Protein AF-A0A5D2DMB3-F1 (afdb_monomer_lite)

Secondary structure (DSSP, 8-state):
-HHHHHHHHHHHHHHHHHHHHHHHHHHHHHHHHHHHHHHTT------SHHHHHHHHHHHHHHHHHHHHHHTT-HHHHHHHHHHHHHHHHHHHH-GGG--TTSTTHHHHHHHHHHHHHHHHHHHHHTTPPPPS--

pLDDT: mean 71.5, std 18.96, range [32.5, 92.06]

Structure (mmCIF, N/CA/C/O backbone):
data_AF-A0A5D2DMB3-F1
#
_entry.id   AF-A0A5D2DMB3-F1
#
loop_
_atom_site.group_PDB
_atom_site.id
_atom_site.type_symbol
_atom_site.label_atom_id
_atom_site.label_alt_id
_atom_site.label_comp_id
_atom_site.label_asym_id
_atom_site.label_entity_id
_atom_site.label_seq_id
_atom_site.pdbx_PDB_ins_code
_atom_site.Cartn_x
_atom_site.Cartn_y
_atom_site.Cartn_z
_atom_site.occupancy
_atom_site.B_iso_or_equiv
_atom_site.auth_seq_id
_atom_site.auth_comp_id
_atom_site.auth_asym_id
_atom_site.auth_atom_id
_atom_site.pdbx_PDB_model_num
ATOM 1 N N . MET A 1 1 ? 31.700 -3.243 -16.469 1.00 39.78 1 MET A N 1
ATOM 2 C CA . MET A 1 1 ? 30.738 -2.985 -15.371 1.00 39.78 1 MET A CA 1
ATOM 3 C C . MET A 1 1 ? 29.564 -2.075 -15.770 1.00 39.7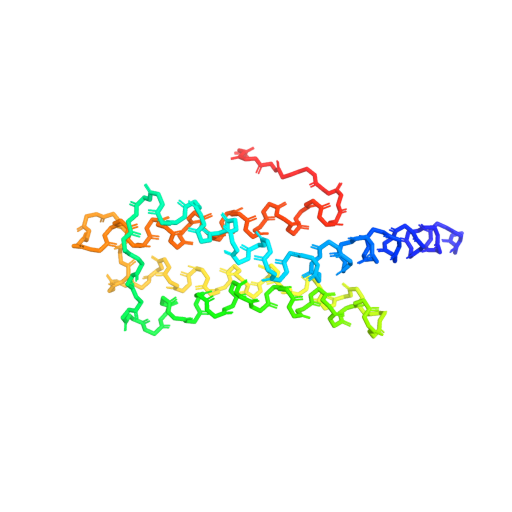8 1 MET A C 1
ATOM 5 O O . MET A 1 1 ? 28.523 -2.185 -15.149 1.00 39.78 1 MET A O 1
ATOM 9 N N . VAL A 1 2 ? 29.664 -1.257 -16.831 1.00 34.91 2 VAL A N 1
ATOM 10 C CA . VAL A 1 2 ? 28.610 -0.295 -17.240 1.00 34.91 2 VAL A CA 1
ATOM 11 C C . VAL A 1 2 ? 27.476 -0.914 -18.092 1.00 34.91 2 VAL A C 1
ATOM 13 O O . VAL A 1 2 ? 26.338 -0.460 -18.028 1.00 34.91 2 VAL A O 1
ATOM 16 N N . MET A 1 3 ? 27.722 -2.011 -18.825 1.00 32.50 3 MET A N 1
ATOM 17 C CA . MET A 1 3 ? 26.690 -2.641 -19.678 1.00 32.50 3 MET A CA 1
ATOM 18 C C . MET A 1 3 ? 25.581 -3.378 -18.902 1.00 32.50 3 MET A C 1
ATOM 20 O O . MET A 1 3 ? 24.443 -3.409 -19.360 1.00 32.50 3 MET A O 1
ATOM 24 N N . ARG A 1 4 ? 25.866 -3.932 -17.709 1.00 38.03 4 ARG A N 1
ATOM 25 C CA . ARG A 1 4 ? 24.830 -4.557 -16.855 1.00 38.03 4 ARG A CA 1
ATOM 26 C C . ARG A 1 4 ? 23.846 -3.523 -16.297 1.00 38.03 4 ARG A C 1
ATOM 28 O O . ARG A 1 4 ? 22.664 -3.829 -16.183 1.00 38.03 4 ARG A O 1
ATOM 35 N N . SER A 1 5 ? 24.309 -2.304 -16.024 1.00 37.56 5 SER A N 1
ATOM 36 C CA . SER A 1 5 ? 23.464 -1.201 -15.559 1.00 37.56 5 SER A CA 1
ATOM 37 C C . SER A 1 5 ? 22.518 -0.703 -16.655 1.00 37.56 5 SER A C 1
ATOM 39 O O . SER A 1 5 ? 21.350 -0.481 -16.367 1.00 37.56 5 SER A O 1
ATOM 41 N N . MET A 1 6 ? 22.966 -0.622 -17.918 1.00 39.41 6 MET A N 1
ATOM 42 C CA . MET A 1 6 ? 22.091 -0.285 -19.057 1.00 39.41 6 MET A CA 1
ATOM 43 C C . MET A 1 6 ? 21.066 -1.381 -19.385 1.00 39.41 6 MET A C 1
ATOM 45 O O . MET A 1 6 ? 19.933 -1.068 -19.737 1.00 39.41 6 MET A O 1
ATOM 49 N N . LEU A 1 7 ? 21.425 -2.663 -19.248 1.00 43.62 7 LEU A N 1
ATOM 50 C CA . LEU A 1 7 ? 20.483 -3.784 -19.393 1.00 43.62 7 LEU A CA 1
ATOM 51 C C . LEU A 1 7 ? 19.442 -3.820 -18.266 1.00 43.62 7 LEU A C 1
ATOM 53 O O . LEU A 1 7 ? 18.290 -4.167 -18.509 1.00 43.62 7 LEU A O 1
ATOM 57 N N . CYS A 1 8 ? 19.831 -3.430 -17.049 1.00 44.75 8 CYS A N 1
ATOM 58 C CA . CYS A 1 8 ? 18.899 -3.245 -15.941 1.00 44.75 8 CYS A CA 1
ATOM 59 C C . CYS A 1 8 ? 17.975 -2.054 -16.213 1.00 44.75 8 CYS A C 1
ATOM 61 O O . CYS A 1 8 ? 16.771 -2.210 -16.121 1.00 44.75 8 CYS A O 1
ATOM 63 N N . PHE A 1 9 ? 18.510 -0.911 -16.654 1.00 48.78 9 PHE A N 1
ATOM 64 C CA . PHE A 1 9 ? 17.715 0.276 -16.986 1.00 48.78 9 PHE A CA 1
ATOM 65 C C . PHE A 1 9 ? 16.740 0.027 -18.140 1.00 48.78 9 PHE A C 1
ATOM 67 O O . PHE A 1 9 ? 15.600 0.446 -18.065 1.00 48.78 9 PHE A O 1
ATOM 74 N N . THR A 1 10 ? 17.141 -0.692 -19.189 1.00 49.78 10 THR A N 1
ATOM 75 C CA . THR A 1 10 ? 16.252 -1.009 -20.324 1.00 49.78 10 THR A CA 1
ATOM 76 C C . THR A 1 10 ? 15.193 -2.054 -19.974 1.00 49.78 10 THR A C 1
ATOM 78 O O . THR A 1 10 ? 14.053 -1.896 -20.397 1.00 49.78 10 THR A O 1
ATOM 81 N N . LYS A 1 11 ? 15.506 -3.072 -19.155 1.00 56.28 11 LYS A N 1
ATOM 82 C CA . LYS A 1 11 ? 14.487 -3.984 -18.596 1.00 56.28 11 LYS A CA 1
ATOM 83 C C . LYS A 1 11 ? 13.558 -3.285 -17.619 1.00 56.28 11 LYS A C 1
ATOM 85 O O . LYS A 1 11 ? 12.363 -3.534 -17.664 1.00 56.28 11 LYS A O 1
ATOM 90 N N . LEU A 1 12 ? 14.101 -2.416 -16.771 1.00 51.56 12 LEU A N 1
ATOM 91 C CA . LEU A 1 12 ? 13.333 -1.645 -15.812 1.00 51.56 12 LEU A CA 1
ATOM 92 C C . LEU A 1 12 ? 12.431 -0.666 -16.548 1.00 51.56 12 LEU A C 1
ATOM 94 O O . LEU A 1 12 ? 11.272 -0.635 -16.213 1.00 51.56 12 LEU A O 1
ATOM 98 N N . VAL A 1 13 ? 12.903 0.036 -17.585 1.00 53.41 13 VAL A N 1
ATOM 99 C CA . VAL A 1 13 ? 12.092 0.928 -18.431 1.00 53.41 13 VAL A CA 1
ATOM 100 C C . VAL A 1 13 ? 11.074 0.144 -19.260 1.00 53.41 13 VAL A C 1
ATOM 102 O O . VAL A 1 13 ? 9.954 0.605 -19.380 1.00 53.41 13 VAL A O 1
ATOM 105 N N . ALA A 1 14 ? 11.388 -1.045 -19.785 1.00 55.69 14 ALA A N 1
ATOM 106 C CA . ALA A 1 14 ? 10.412 -1.878 -20.498 1.00 55.69 14 ALA A CA 1
ATOM 107 C C . ALA A 1 14 ? 9.338 -2.455 -19.557 1.00 55.69 14 ALA A C 1
ATOM 109 O O . ALA A 1 14 ? 8.155 -2.318 -19.842 1.00 55.69 14 ALA A O 1
ATOM 110 N N . GLN A 1 15 ? 9.727 -3.011 -18.400 1.00 55.66 15 GLN A N 1
ATOM 111 C CA . GLN A 1 15 ? 8.793 -3.449 -17.355 1.00 55.66 15 GLN A CA 1
ATOM 112 C C . GLN A 1 15 ? 8.036 -2.276 -16.752 1.00 55.66 15 GLN A C 1
ATOM 114 O O . GLN A 1 15 ? 6.877 -2.434 -16.422 1.00 55.66 15 GLN A O 1
ATOM 119 N N . ALA A 1 16 ? 8.657 -1.111 -16.620 1.00 53.09 16 ALA A N 1
ATOM 120 C CA . ALA A 1 16 ? 8.040 0.118 -16.157 1.00 53.09 16 ALA A CA 1
ATOM 121 C C . ALA A 1 16 ? 7.071 0.676 -17.194 1.00 53.09 16 ALA A C 1
ATOM 123 O O . ALA A 1 16 ? 6.019 1.135 -16.803 1.00 53.09 16 ALA A O 1
ATOM 124 N N . LEU A 1 17 ? 7.359 0.603 -18.496 1.00 47.59 17 LEU A N 1
ATOM 125 C CA . LEU A 1 17 ? 6.446 1.035 -19.557 1.00 47.59 17 LEU A CA 1
ATOM 126 C C . LEU A 1 17 ? 5.278 0.051 -19.704 1.00 47.59 17 LEU A C 1
ATOM 128 O O . LEU A 1 17 ? 4.144 0.491 -19.851 1.00 47.59 17 LEU A O 1
ATOM 132 N N . ASP A 1 18 ? 5.522 -1.258 -19.582 1.00 51.28 18 ASP A N 1
ATOM 133 C CA . ASP A 1 18 ? 4.470 -2.274 -19.452 1.00 51.28 18 ASP A CA 1
ATOM 134 C C . ASP A 1 18 ? 3.681 -2.082 -18.161 1.00 51.28 18 ASP A C 1
ATOM 136 O O . ASP A 1 18 ? 2.464 -2.179 -18.185 1.00 51.28 18 ASP A O 1
ATOM 140 N N . VAL A 1 19 ? 4.328 -1.749 -17.042 1.00 47.06 19 VAL A N 1
ATOM 141 C CA . VAL A 1 19 ? 3.661 -1.452 -15.772 1.00 47.06 19 VAL A CA 1
ATOM 142 C C . VAL A 1 19 ? 2.943 -0.121 -15.844 1.00 47.06 19 VAL A C 1
ATOM 144 O O . VAL A 1 19 ? 1.887 -0.048 -15.268 1.00 47.06 19 VAL A O 1
ATOM 147 N N . VAL A 1 20 ? 3.396 0.893 -16.571 1.00 50.56 20 VAL A N 1
ATOM 148 C CA . VAL A 1 20 ? 2.710 2.185 -16.741 1.00 50.56 20 VAL A CA 1
ATOM 149 C C . VAL A 1 20 ? 1.560 2.055 -17.701 1.00 50.56 20 VAL A C 1
ATOM 151 O O . VAL A 1 20 ? 0.516 2.616 -17.433 1.00 50.56 20 VAL A O 1
ATOM 154 N N . ASN A 1 21 ? 1.692 1.298 -18.786 1.00 46.75 21 ASN A N 1
ATOM 155 C CA . ASN A 1 21 ? 0.564 0.975 -19.653 1.00 46.75 21 ASN A CA 1
ATOM 156 C C . ASN A 1 21 ? -0.426 0.062 -18.918 1.00 46.75 21 ASN A C 1
ATOM 158 O O . ASN A 1 21 ? -1.633 0.263 -19.010 1.00 46.75 21 ASN A O 1
ATOM 162 N N . CYS A 1 22 ? 0.068 -0.868 -18.099 1.00 39.12 22 CYS A N 1
ATOM 163 C CA . CYS A 1 22 ? -0.735 -1.691 -17.206 1.00 39.12 22 CYS A CA 1
ATOM 164 C C . CYS A 1 22 ? -1.301 -0.881 -16.036 1.00 39.12 22 CYS A C 1
ATOM 166 O O . CYS A 1 22 ? -2.393 -1.211 -15.639 1.00 39.12 22 CYS A O 1
ATOM 168 N N . VAL A 1 23 ? -0.669 0.184 -15.528 1.00 40.72 23 VAL A N 1
ATOM 169 C CA . VAL A 1 23 ? -1.106 1.093 -14.439 1.00 40.72 23 VAL A CA 1
ATOM 170 C C . VAL A 1 23 ? -1.953 2.236 -14.991 1.00 40.72 23 VAL A C 1
ATOM 172 O O . VAL A 1 23 ? -2.765 2.767 -14.262 1.00 40.72 23 VAL A O 1
ATOM 175 N N . LYS A 1 24 ? -1.882 2.561 -16.282 1.00 43.09 24 LYS A N 1
ATOM 176 C CA . LYS A 1 24 ? -2.828 3.436 -16.992 1.00 43.09 24 LYS A CA 1
ATOM 177 C C . LYS A 1 24 ? -4.079 2.671 -17.409 1.00 43.09 24 LYS A C 1
ATOM 179 O O . LYS A 1 24 ? -5.174 3.205 -17.307 1.00 43.09 24 LYS A O 1
ATOM 184 N N . ALA A 1 25 ? -3.947 1.395 -17.775 1.00 40.78 25 ALA A N 1
ATOM 185 C CA . ALA A 1 25 ? -5.077 0.467 -17.855 1.00 40.78 25 ALA A CA 1
ATOM 186 C C . ALA A 1 25 ? -5.594 0.062 -16.452 1.00 40.78 25 ALA A C 1
ATOM 188 O O . ALA A 1 25 ? -6.784 -0.195 -16.270 1.00 40.78 25 ALA A O 1
ATOM 189 N N . SER A 1 26 ? -4.717 0.047 -15.438 1.00 39.72 26 SER A N 1
ATOM 190 C CA . SER A 1 26 ? -5.010 -0.310 -14.040 1.00 39.72 26 SER A CA 1
ATOM 191 C C . SER A 1 26 ? -5.219 0.870 -13.101 1.00 39.72 26 SER A C 1
ATOM 193 O O . SER A 1 26 ? -5.538 0.650 -11.951 1.00 39.72 26 SER A O 1
ATOM 195 N N . SER A 1 27 ? -5.182 2.122 -13.518 1.00 42.81 27 SER A N 1
ATOM 196 C CA . SER A 1 27 ? -5.754 3.199 -12.704 1.00 42.81 27 SER A CA 1
ATOM 197 C C . SER A 1 27 ? -7.265 2.982 -12.638 1.00 42.81 27 SER A C 1
ATOM 199 O O . SER A 1 27 ? -7.875 3.165 -11.596 1.00 42.81 27 SER A O 1
ATOM 201 N N . SER A 1 28 ? -7.834 2.420 -13.713 1.00 40.44 28 SER A N 1
ATOM 202 C CA . SER A 1 28 ? -9.179 1.846 -13.750 1.00 40.44 28 SER A CA 1
ATOM 203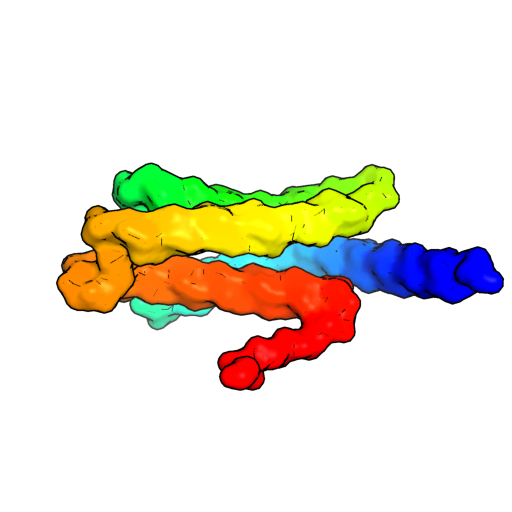 C C . SER A 1 28 ? -9.242 0.422 -13.171 1.00 40.44 28 SER A C 1
ATOM 205 O O . SER A 1 28 ? -10.091 0.164 -12.333 1.00 40.44 28 SER A O 1
ATOM 207 N N . LEU A 1 29 ? -8.354 -0.515 -13.552 1.00 41.06 29 LEU A N 1
ATOM 208 C CA . LEU A 1 29 ? -8.391 -1.926 -13.094 1.00 41.06 29 LEU A CA 1
ATOM 209 C C . LEU A 1 29 ? -7.815 -2.229 -11.696 1.00 41.06 29 LEU A C 1
ATOM 211 O O . LEU A 1 29 ? -8.247 -3.195 -11.096 1.00 41.06 29 LEU A O 1
ATOM 215 N N . LEU A 1 30 ? -6.851 -1.481 -11.158 1.00 45.25 30 LEU A N 1
ATOM 216 C CA . LEU A 1 30 ? -6.349 -1.579 -9.774 1.00 45.25 30 LEU A CA 1
ATOM 217 C C . LEU A 1 30 ? -7.362 -0.932 -8.837 1.00 45.25 30 LEU A C 1
ATOM 219 O O . LEU A 1 30 ? -7.640 -1.523 -7.803 1.00 45.25 30 LEU A O 1
ATOM 223 N N . PHE A 1 31 ? -7.961 0.198 -9.236 1.00 44.53 31 PHE A N 1
ATOM 224 C CA . PHE A 1 31 ? -9.144 0.742 -8.572 1.00 44.53 31 PHE A CA 1
ATOM 225 C C . PHE A 1 31 ? -10.265 -0.301 -8.609 1.00 44.53 31 PHE A C 1
ATOM 227 O O . PHE A 1 31 ? -10.619 -0.779 -7.549 1.00 44.53 31 PHE A O 1
ATOM 234 N N . LEU A 1 32 ? -10.657 -0.841 -9.773 1.00 39.44 32 LEU A N 1
ATOM 235 C CA . LEU A 1 32 ? -11.662 -1.915 -9.894 1.00 39.44 32 LEU A CA 1
ATOM 236 C C . LEU A 1 32 ? -11.265 -3.261 -9.260 1.00 39.44 32 LEU A C 1
ATOM 238 O O . LEU A 1 32 ? -12.158 -4.025 -8.931 1.00 39.44 32 LEU A O 1
ATOM 242 N N . ALA A 1 33 ? -9.988 -3.630 -9.104 1.00 44.47 33 ALA A N 1
ATOM 243 C CA . ALA A 1 33 ? -9.553 -4.922 -8.534 1.00 44.47 33 ALA A CA 1
ATOM 244 C C . ALA A 1 33 ? -9.377 -4.859 -7.015 1.00 44.47 33 ALA A C 1
ATOM 246 O O . ALA A 1 33 ? -9.636 -5.842 -6.317 1.00 44.47 33 ALA A O 1
ATOM 247 N N . VAL A 1 34 ? -8.933 -3.709 -6.505 1.00 48.38 34 VAL A N 1
ATOM 248 C CA . VAL A 1 34 ? -8.993 -3.374 -5.083 1.00 48.38 34 VAL A CA 1
ATOM 249 C C . VAL A 1 34 ? -10.472 -3.224 -4.717 1.00 48.38 34 VAL A C 1
ATOM 251 O O . VAL A 1 34 ? -10.949 -3.982 -3.882 1.00 48.38 34 VAL A O 1
ATOM 254 N N . GLU A 1 35 ? -11.234 -2.408 -5.445 1.00 44.94 35 GLU A N 1
ATOM 255 C CA . GLU A 1 35 ? -12.680 -2.212 -5.288 1.00 44.94 35 GLU A CA 1
ATOM 256 C C . GLU A 1 35 ? -13.464 -3.521 -5.419 1.00 44.94 35 GLU A C 1
ATOM 258 O O . GLU A 1 35 ? -14.168 -3.841 -4.482 1.00 44.94 35 GLU A O 1
ATOM 263 N N . SER A 1 36 ? -13.283 -4.363 -6.447 1.00 41.31 36 SER A N 1
ATOM 264 C CA . SER A 1 36 ? -14.038 -5.630 -6.589 1.00 41.31 36 SER A CA 1
ATOM 265 C C . SER A 1 36 ? -13.735 -6.671 -5.506 1.00 41.31 36 SER A C 1
ATOM 267 O O . SER A 1 36 ? -14.626 -7.437 -5.130 1.00 41.31 36 SER A O 1
ATOM 269 N N . ARG A 1 37 ? -12.508 -6.706 -4.958 1.00 43.59 37 ARG A N 1
ATOM 270 C CA . ARG A 1 37 ? -12.173 -7.564 -3.802 1.00 43.59 37 ARG A CA 1
ATOM 271 C C . ARG A 1 37 ? -12.642 -6.958 -2.473 1.00 43.59 37 ARG A C 1
ATOM 273 O O . ARG A 1 37 ? -12.941 -7.723 -1.558 1.00 43.59 37 ARG A O 1
ATOM 280 N N . LEU A 1 38 ? -12.742 -5.629 -2.377 1.00 47.41 38 LEU A N 1
ATOM 281 C CA . LEU A 1 38 ? -13.279 -4.902 -1.220 1.00 47.41 38 LEU A CA 1
ATOM 282 C C . LEU A 1 38 ? -14.816 -4.935 -1.170 1.00 47.41 38 LEU A C 1
ATOM 284 O O . LEU A 1 38 ? -15.378 -5.272 -0.129 1.00 47.41 38 LEU A O 1
ATOM 288 N N . THR A 1 39 ? -15.509 -4.701 -2.288 1.00 40.72 39 THR A N 1
ATOM 289 C CA . THR A 1 39 ? -16.979 -4.746 -2.399 1.00 40.72 39 THR A CA 1
ATOM 290 C C . THR A 1 39 ? -17.541 -6.134 -2.128 1.00 40.72 39 THR A C 1
ATOM 292 O O . THR A 1 39 ? -18.689 -6.258 -1.719 1.00 40.72 39 THR A O 1
ATOM 295 N N . ALA A 1 40 ? -16.738 -7.187 -2.306 1.00 49.03 40 ALA A N 1
ATOM 296 C CA . ALA A 1 40 ? -17.138 -8.550 -1.975 1.00 49.03 40 ALA A CA 1
ATOM 297 C C . ALA A 1 40 ? -17.073 -8.872 -0.465 1.00 49.03 40 ALA A C 1
ATOM 299 O O . ALA A 1 40 ? -17.581 -9.918 -0.065 1.00 49.03 40 ALA A O 1
ATOM 300 N N . LYS A 1 41 ? -16.437 -8.032 0.372 1.00 52.78 41 LYS A N 1
ATOM 301 C CA . LYS A 1 41 ? -16.089 -8.384 1.765 1.00 52.78 41 L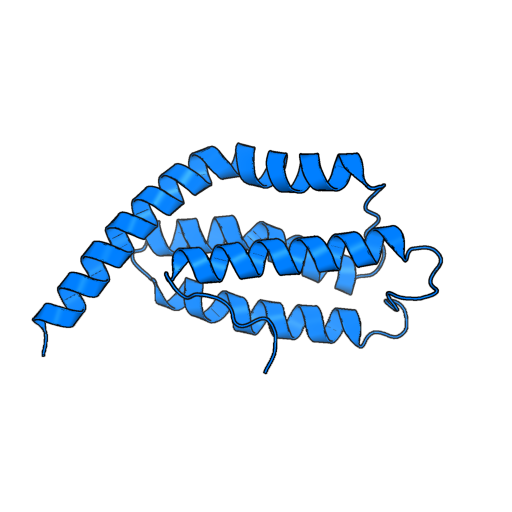YS A CA 1
ATOM 302 C C . LYS A 1 41 ? -16.516 -7.389 2.856 1.00 52.78 41 LYS A C 1
ATOM 304 O O . LYS A 1 41 ? -16.525 -7.790 4.017 1.00 52.78 41 LYS A O 1
ATOM 309 N N . GLY A 1 42 ? -16.908 -6.150 2.545 1.00 58.81 42 GLY A N 1
ATOM 310 C CA . GLY A 1 42 ? -17.503 -5.243 3.541 1.00 58.81 42 GLY A CA 1
ATOM 311 C C . GLY A 1 42 ? -17.295 -3.752 3.266 1.00 58.81 42 GLY A C 1
ATOM 312 O O . GLY A 1 42 ? -16.562 -3.367 2.361 1.00 58.81 42 GLY A O 1
ATOM 313 N N . THR A 1 43 ? -17.948 -2.905 4.064 1.00 73.69 43 THR A N 1
ATOM 314 C CA . THR A 1 43 ? -17.825 -1.441 3.983 1.00 73.69 43 THR A CA 1
ATOM 315 C C . THR A 1 43 ? -16.491 -0.981 4.574 1.00 73.69 43 THR A C 1
ATOM 317 O O . THR A 1 43 ? -16.221 -1.213 5.753 1.00 73.69 43 THR A O 1
ATOM 320 N N . LEU A 1 44 ? -15.667 -0.302 3.770 1.00 76.31 44 LEU A N 1
ATOM 321 C CA . LEU A 1 44 ? -14.463 0.380 4.247 1.00 76.31 44 LEU A CA 1
ATOM 322 C C . LEU A 1 44 ? -14.862 1.703 4.921 1.00 76.31 44 LEU A C 1
ATOM 324 O O . LEU A 1 44 ? -15.491 2.560 4.305 1.00 76.31 44 LEU A O 1
ATOM 328 N N . VAL A 1 45 ? -14.478 1.871 6.180 1.00 80.25 45 VAL A N 1
ATOM 329 C CA . VAL A 1 45 ? -14.713 3.071 6.993 1.00 80.25 45 VAL A CA 1
ATOM 330 C C . VAL A 1 45 ? -13.365 3.596 7.481 1.00 80.25 45 VAL A C 1
ATOM 332 O O . VAL A 1 45 ? -12.646 2.871 8.170 1.00 80.25 45 VAL A O 1
ATOM 335 N N . LEU A 1 46 ? -13.035 4.840 7.114 1.00 83.00 46 LEU A N 1
ATOM 336 C CA . LEU A 1 46 ? -11.788 5.530 7.467 1.00 83.00 46 LEU A CA 1
ATOM 337 C C . LEU A 1 46 ? -12.104 6.752 8.342 1.00 83.00 46 LEU A C 1
ATOM 339 O O . LEU A 1 46 ? -12.382 7.842 7.838 1.00 83.00 46 LEU A O 1
ATOM 343 N N . GLU A 1 47 ? -12.073 6.585 9.659 1.00 85.19 47 GLU A N 1
ATOM 344 C CA . GLU A 1 47 ? -12.430 7.651 10.606 1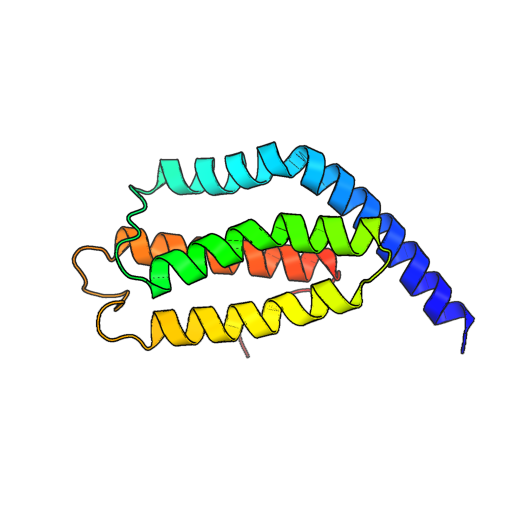.00 85.19 47 GLU A CA 1
ATOM 345 C C . GLU A 1 47 ? -11.216 8.240 11.313 1.00 85.19 47 GLU A C 1
ATOM 347 O O . GLU A 1 47 ? -11.165 9.454 11.540 1.00 85.19 47 GLU A O 1
ATOM 352 N N . HIS A 1 48 ? -10.216 7.416 11.621 1.00 89.88 48 HIS A N 1
ATOM 353 C CA . HIS A 1 48 ? -9.001 7.908 12.252 1.00 89.88 48 HIS A CA 1
ATOM 354 C C . HIS A 1 48 ? -8.064 8.539 11.213 1.00 89.88 48 HIS A C 1
ATOM 356 O O . HIS A 1 48 ? -8.060 8.173 10.035 1.00 89.88 48 HIS A O 1
ATOM 362 N N . LYS A 1 49 ? -7.245 9.504 11.646 1.00 91.94 49 LYS A N 1
ATOM 363 C CA . LYS A 1 49 ? -6.265 10.156 10.769 1.00 91.94 49 LYS A CA 1
ATOM 364 C C . LYS A 1 49 ? -5.293 9.137 10.166 1.00 91.94 49 LYS A C 1
ATOM 366 O O . LYS A 1 49 ? -5.076 9.171 8.964 1.00 91.94 49 LYS A O 1
ATOM 371 N N . ASP A 1 50 ? -4.806 8.191 10.963 1.00 89.88 50 ASP A N 1
ATOM 372 C CA . ASP A 1 50 ? -3.847 7.180 10.494 1.00 89.88 50 ASP A CA 1
ATOM 373 C C . ASP A 1 50 ? -4.450 6.210 9.464 1.00 89.88 50 ASP A C 1
ATOM 375 O O . ASP A 1 50 ? -3.762 5.791 8.538 1.00 89.88 50 ASP A O 1
ATOM 379 N N . GLU A 1 51 ? -5.743 5.880 9.587 1.00 88.44 51 GLU A N 1
ATOM 380 C CA . GLU A 1 51 ? -6.466 5.070 8.593 1.00 88.44 51 GLU A CA 1
ATOM 381 C C . GLU A 1 51 ? -6.526 5.802 7.244 1.00 88.44 51 GLU A C 1
ATOM 383 O O . GLU A 1 51 ? -6.284 5.206 6.193 1.00 88.44 51 GLU A O 1
ATOM 388 N N . ARG A 1 52 ? -6.811 7.112 7.274 1.00 89.81 52 ARG A N 1
ATOM 389 C CA . ARG A 1 52 ? -6.830 7.960 6.074 1.00 89.81 52 ARG A CA 1
ATOM 390 C C . ARG A 1 52 ? -5.444 8.150 5.478 1.00 89.81 52 ARG A C 1
ATOM 392 O O . ARG A 1 52 ? -5.313 8.049 4.264 1.00 89.81 52 ARG A O 1
ATOM 399 N N . ASP A 1 53 ? -4.436 8.402 6.307 1.00 90.81 53 ASP A N 1
ATOM 400 C CA . ASP A 1 53 ? -3.054 8.583 5.860 1.00 90.81 53 ASP A CA 1
ATOM 401 C C . ASP A 1 53 ? -2.555 7.307 5.162 1.00 90.81 53 ASP A C 1
ATOM 403 O O . ASP A 1 53 ? -1.984 7.380 4.073 1.00 90.81 53 ASP A O 1
ATOM 407 N N . LEU A 1 54 ? -2.849 6.128 5.728 1.00 88.50 54 LEU A N 1
ATOM 408 C CA . LEU A 1 54 ? -2.545 4.844 5.097 1.00 88.50 54 LEU A CA 1
ATOM 409 C C . LEU A 1 54 ? -3.324 4.658 3.789 1.00 88.50 54 LEU A C 1
ATOM 411 O O . LEU A 1 54 ? -2.721 4.352 2.764 1.00 88.50 54 LEU A O 1
ATOM 415 N N . GLY A 1 55 ? -4.641 4.878 3.795 1.00 87.25 55 GLY A N 1
ATOM 416 C CA . GLY A 1 55 ? -5.473 4.752 2.596 1.00 87.25 55 GLY A CA 1
ATOM 417 C C . GLY A 1 55 ? -5.011 5.658 1.450 1.00 87.25 55 GLY A C 1
ATOM 418 O O . GLY A 1 55 ? -4.887 5.205 0.314 1.00 87.25 55 GLY A O 1
ATOM 419 N N . LEU A 1 56 ? -4.685 6.915 1.755 1.00 87.81 56 LEU A N 1
ATOM 420 C CA . LEU A 1 56 ? -4.160 7.872 0.785 1.00 87.81 56 LEU A CA 1
ATOM 421 C C . LEU A 1 56 ? -2.805 7.418 0.234 1.00 87.81 56 LEU A C 1
ATOM 423 O O . LEU A 1 56 ? -2.599 7.433 -0.978 1.00 87.81 56 LEU A O 1
ATOM 427 N N . HIS A 1 57 ? -1.901 6.959 1.099 1.00 90.44 57 HIS A N 1
ATOM 428 C CA . HIS A 1 57 ? -0.585 6.501 0.667 1.00 90.44 57 HIS A CA 1
ATOM 429 C C . HIS A 1 57 ? -0.647 5.241 -0.211 1.00 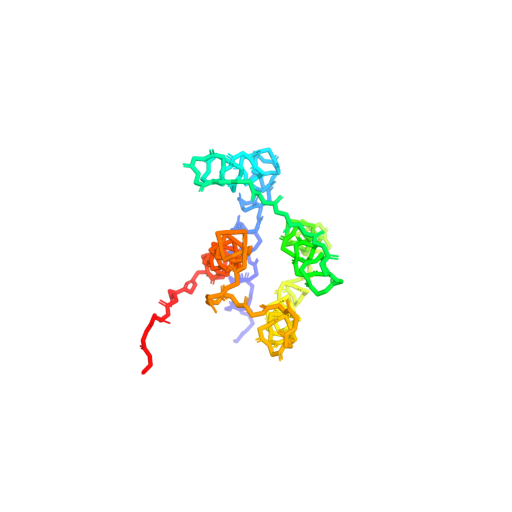90.44 57 HIS A C 1
ATOM 431 O O . HIS A 1 57 ? 0.161 5.072 -1.126 1.00 90.44 57 HIS A O 1
ATOM 437 N N . LEU A 1 58 ? -1.633 4.365 0.008 1.00 86.19 58 LEU A N 1
ATOM 438 C CA . LEU A 1 58 ? -1.886 3.221 -0.873 1.00 86.19 58 LEU A CA 1
ATOM 439 C C . LEU A 1 58 ? -2.329 3.663 -2.276 1.00 86.19 58 LEU A C 1
ATOM 441 O O . LEU A 1 58 ? -1.890 3.069 -3.261 1.00 86.19 58 LEU A O 1
ATOM 445 N N . LEU A 1 59 ? -3.152 4.712 -2.384 1.00 84.44 59 LEU A N 1
ATOM 446 C CA . LEU A 1 59 ? -3.579 5.271 -3.674 1.00 84.44 59 LEU A CA 1
ATOM 447 C C . LEU A 1 59 ? -2.418 5.940 -4.426 1.00 84.44 59 LEU A C 1
ATOM 449 O O . LEU A 1 59 ? -2.292 5.767 -5.638 1.00 84.44 59 LEU A O 1
ATOM 453 N N . GLN A 1 60 ? -1.521 6.614 -3.701 1.00 86.88 60 GLN A N 1
ATOM 454 C CA . GLN A 1 60 ? -0.332 7.272 -4.261 1.00 86.88 60 GLN A CA 1
ATOM 455 C C . GLN A 1 60 ? 0.642 6.311 -4.953 1.00 86.88 60 GLN A C 1
ATOM 457 O O . GLN A 1 60 ? 1.473 6.754 -5.740 1.00 86.88 60 GLN A O 1
ATOM 462 N N . PHE A 1 61 ? 0.553 4.997 -4.714 1.00 85.25 61 PHE A N 1
ATOM 463 C CA . PHE A 1 61 ? 1.423 4.026 -5.382 1.00 85.25 61 PHE A CA 1
ATOM 464 C C . PHE A 1 61 ? 1.369 4.146 -6.912 1.00 85.25 61 PHE A C 1
ATOM 466 O O . PHE A 1 61 ? 2.405 4.088 -7.572 1.00 85.25 61 PHE A O 1
ATOM 473 N N . ALA A 1 62 ? 0.173 4.329 -7.482 1.00 80.88 62 ALA A N 1
ATOM 474 C CA . ALA A 1 62 ? 0.010 4.454 -8.929 1.00 80.88 62 ALA A CA 1
ATOM 475 C C . ALA A 1 62 ? 0.699 5.716 -9.473 1.00 80.88 62 ALA A C 1
ATOM 477 O O . ALA A 1 62 ? 1.379 5.647 -10.496 1.00 80.88 62 ALA A O 1
ATOM 478 N N . GLU A 1 63 ? 0.571 6.831 -8.752 1.00 84.06 63 GLU A N 1
ATOM 479 C CA . GLU A 1 63 ? 1.196 8.113 -9.093 1.00 84.06 63 GLU A CA 1
ATOM 480 C C . GLU A 1 63 ? 2.722 8.020 -9.022 1.00 84.06 63 GLU A C 1
ATOM 482 O O . GLU A 1 63 ? 3.402 8.411 -9.966 1.00 84.06 63 GLU A O 1
ATOM 487 N N . VAL A 1 64 ? 3.265 7.419 -7.957 1.00 86.62 64 VAL A N 1
ATOM 488 C CA . VAL A 1 64 ? 4.713 7.216 -7.780 1.00 86.62 64 VAL A CA 1
ATOM 489 C C . VAL A 1 64 ? 5.300 6.376 -8.914 1.00 86.62 64 VAL A C 1
ATOM 491 O O . VAL A 1 64 ? 6.377 6.677 -9.432 1.00 86.62 64 VAL A O 1
ATOM 494 N N . VAL A 1 65 ? 4.594 5.320 -9.323 1.00 83.69 65 VAL A N 1
ATOM 495 C CA . VAL A 1 65 ? 5.021 4.489 -10.451 1.00 83.69 65 VAL A CA 1
ATOM 496 C C . VAL A 1 65 ? 4.959 5.283 -11.754 1.00 83.69 65 VAL A C 1
ATOM 498 O O . VAL A 1 65 ? 5.915 5.246 -12.521 1.00 83.69 65 VAL A O 1
ATOM 501 N N . GLU A 1 66 ? 3.889 6.037 -12.009 1.00 82.75 66 GLU A N 1
ATOM 502 C CA . GLU A 1 66 ? 3.791 6.876 -13.207 1.00 82.75 66 GLU A CA 1
ATOM 503 C C . GLU A 1 66 ? 4.891 7.946 -13.268 1.00 82.75 66 GLU A C 1
ATOM 505 O O . GLU A 1 66 ? 5.514 8.132 -14.320 1.00 82.75 66 GLU A O 1
ATOM 510 N N . GLU A 1 67 ? 5.168 8.613 -12.150 1.00 82.62 67 GLU A N 1
ATOM 511 C CA . GLU A 1 67 ? 6.203 9.635 -12.034 1.00 82.62 67 GLU A CA 1
ATOM 512 C C . GLU A 1 67 ? 7.586 9.055 -12.332 1.00 82.62 67 GLU A C 1
ATOM 514 O O . GLU A 1 67 ? 8.320 9.587 -13.169 1.00 82.62 67 GLU A O 1
ATOM 519 N N . ALA A 1 68 ? 7.923 7.923 -11.708 1.00 84.00 68 ALA A N 1
ATOM 520 C CA . ALA A 1 68 ? 9.205 7.261 -11.912 1.00 84.00 68 ALA A CA 1
ATOM 521 C C . ALA A 1 68 ? 9.458 6.918 -13.384 1.00 84.00 68 ALA A C 1
ATOM 523 O O . ALA A 1 68 ? 10.594 6.962 -13.856 1.00 84.00 68 ALA A O 1
ATOM 524 N N . CYS A 1 69 ? 8.400 6.609 -14.128 1.00 80.44 69 CYS A N 1
ATOM 525 C CA . CYS A 1 69 ? 8.505 6.251 -15.533 1.00 80.44 69 CYS A CA 1
ATOM 526 C C . CYS A 1 69 ? 8.530 7.469 -16.452 1.00 80.44 69 CYS A C 1
ATOM 528 O O . CYS A 1 69 ? 9.282 7.483 -17.423 1.00 80.44 69 CYS A O 1
ATOM 530 N N . THR A 1 70 ? 7.736 8.490 -16.133 1.00 83.19 70 THR A N 1
ATOM 531 C CA . THR A 1 70 ? 7.671 9.744 -16.894 1.00 83.19 70 THR A CA 1
ATOM 532 C C . THR A 1 70 ? 8.982 10.520 -16.778 1.00 83.19 70 THR A C 1
ATOM 534 O O . THR A 1 70 ? 9.494 11.022 -17.775 1.00 83.19 70 THR A O 1
ATOM 537 N N . ASN A 1 71 ? 9.560 10.556 -15.576 1.00 83.81 71 ASN A N 1
ATOM 538 C CA . ASN A 1 71 ? 10.785 11.297 -15.280 1.00 83.81 71 ASN A CA 1
ATOM 539 C C . ASN A 1 71 ? 12.056 10.435 -15.363 1.00 83.81 71 ASN A C 1
ATOM 541 O O . ASN A 1 71 ? 13.155 10.962 -15.208 1.00 83.81 71 ASN A O 1
ATOM 545 N N . LEU A 1 72 ? 11.925 9.125 -15.617 1.00 81.50 72 LEU A N 1
ATOM 546 C CA . LEU A 1 72 ? 13.031 8.154 -15.629 1.00 81.50 72 LEU A CA 1
ATOM 547 C C . LEU A 1 72 ? 13.810 8.119 -14.294 1.00 81.50 72 LEU A C 1
ATOM 549 O O . LEU A 1 72 ? 15.035 7.976 -14.277 1.00 81.50 72 LEU A O 1
ATOM 553 N N . LEU A 1 73 ? 13.086 8.229 -13.173 1.00 83.12 73 LEU A N 1
ATOM 554 C CA . LEU A 1 73 ? 13.605 8.277 -11.800 1.00 83.12 73 LEU A CA 1
ATOM 555 C C . LEU A 1 73 ? 13.193 7.028 -10.998 1.00 83.12 73 LEU A C 1
ATOM 557 O O . LEU A 1 73 ? 12.278 7.079 -10.174 1.00 83.12 73 LEU A O 1
ATOM 561 N N . PRO A 1 74 ? 13.861 5.877 -11.195 1.00 77.44 74 PRO A N 1
ATOM 562 C CA . PRO A 1 74 ? 13.483 4.629 -10.530 1.00 77.44 74 PRO A CA 1
ATOM 563 C C . PRO A 1 74 ? 13.730 4.632 -9.017 1.00 77.44 74 PRO A C 1
ATOM 565 O O . PRO A 1 74 ? 13.137 3.833 -8.296 1.00 77.44 74 PRO A O 1
ATOM 568 N N . ASN A 1 75 ? 14.582 5.533 -8.523 1.00 82.12 75 ASN A N 1
ATOM 569 C CA . ASN A 1 75 ? 14.852 5.691 -7.097 1.00 82.12 75 ASN A CA 1
ATOM 570 C C . ASN A 1 75 ? 13.596 6.083 -6.304 1.00 82.12 75 ASN A C 1
ATOM 572 O O . ASN A 1 75 ? 13.449 5.631 -5.176 1.00 82.12 75 ASN A O 1
ATOM 576 N N . VAL A 1 76 ? 12.667 6.837 -6.903 1.00 84.62 76 VAL A N 1
ATOM 577 C CA . VAL A 1 76 ? 11.438 7.288 -6.226 1.00 84.62 76 VAL A CA 1
ATOM 578 C C . VAL A 1 76 ? 10.541 6.099 -5.855 1.00 84.62 76 VAL A C 1
ATOM 580 O O . VAL A 1 76 ? 9.929 6.078 -4.790 1.00 84.62 76 VAL A O 1
ATOM 583 N N . VAL A 1 77 ? 10.524 5.046 -6.683 1.00 84.62 77 VAL A N 1
ATOM 584 C CA . VAL A 1 77 ? 9.782 3.806 -6.390 1.00 84.62 77 VAL A CA 1
ATOM 585 C C . VAL A 1 77 ? 10.391 3.068 -5.196 1.00 84.62 77 VAL A C 1
ATOM 587 O O . VAL A 1 77 ? 9.659 2.465 -4.417 1.00 84.62 77 VAL A O 1
ATOM 590 N N . CYS A 1 78 ? 11.713 3.131 -5.021 1.00 86.00 78 CYS A N 1
ATOM 591 C CA . CYS A 1 78 ? 12.412 2.482 -3.909 1.00 86.00 78 CYS A CA 1
ATOM 592 C C . CYS A 1 78 ? 12.143 3.152 -2.553 1.00 86.00 78 CYS A C 1
ATOM 594 O O . CYS A 1 78 ? 12.238 2.480 -1.526 1.00 86.00 78 CYS A O 1
ATOM 596 N N . ASP A 1 79 ? 11.784 4.437 -2.542 1.00 88.31 79 ASP A N 1
ATOM 597 C CA . ASP A 1 79 ? 11.459 5.171 -1.313 1.00 88.31 79 ASP A CA 1
ATOM 598 C C . ASP A 1 79 ? 10.034 4.861 -0.814 1.00 88.31 79 ASP A C 1
ATOM 600 O O . ASP A 1 79 ? 9.763 4.894 0.390 1.00 88.31 79 ASP A O 1
ATOM 604 N N . TYR A 1 80 ? 9.132 4.471 -1.721 1.00 90.00 80 TYR A N 1
ATOM 605 C CA . TYR A 1 80 ? 7.744 4.117 -1.413 1.00 90.00 80 TYR A CA 1
ATOM 606 C C . TYR A 1 80 ? 7.568 3.071 -0.288 1.00 90.00 80 TYR A C 1
ATOM 608 O O . TYR A 1 80 ? 6.857 3.361 0.675 1.00 90.00 80 TYR A O 1
ATOM 616 N N . PRO A 1 81 ? 8.183 1.868 -0.328 1.00 88.25 81 PRO A N 1
ATOM 617 C CA . PRO A 1 81 ? 7.977 0.848 0.708 1.00 88.25 81 PRO A CA 1
ATOM 618 C C . PRO A 1 81 ? 8.464 1.271 2.098 1.00 88.25 81 PRO A C 1
ATOM 620 O O . PRO A 1 81 ? 7.907 0.801 3.093 1.00 88.25 81 PRO A O 1
ATOM 623 N N . ASN A 1 82 ? 9.482 2.134 2.185 1.00 88.00 82 ASN A N 1
ATOM 624 C CA . ASN A 1 82 ? 9.964 2.651 3.465 1.00 88.00 82 ASN A CA 1
ATOM 625 C C . ASN A 1 82 ? 8.889 3.542 4.096 1.00 88.00 82 ASN A C 1
ATOM 627 O O . ASN A 1 82 ? 8.467 3.290 5.225 1.00 88.00 82 ASN A O 1
ATOM 631 N N . ASN A 1 83 ? 8.358 4.493 3.324 1.00 92.06 83 ASN A N 1
ATOM 632 C CA . ASN A 1 83 ? 7.275 5.371 3.768 1.00 92.06 83 ASN A CA 1
ATOM 633 C C . ASN A 1 83 ? 6.003 4.582 4.114 1.00 92.06 83 ASN A C 1
ATOM 635 O O . ASN A 1 83 ? 5.401 4.804 5.168 1.00 92.06 83 ASN A O 1
ATOM 639 N N . LEU A 1 84 ? 5.630 3.603 3.283 1.00 91.12 84 LEU A N 1
ATOM 640 C CA . LEU A 1 84 ? 4.491 2.726 3.547 1.00 91.12 84 LEU A CA 1
ATOM 641 C C . LEU A 1 84 ? 4.663 1.953 4.860 1.00 91.12 84 LEU A C 1
ATOM 643 O O . LEU A 1 84 ? 3.714 1.847 5.635 1.00 91.12 84 LEU A O 1
ATOM 647 N N . SER A 1 85 ? 5.867 1.446 5.136 1.00 90.31 85 SER A N 1
ATOM 648 C CA . SER A 1 85 ? 6.163 0.709 6.371 1.00 90.31 85 SER A CA 1
ATOM 649 C C . SER A 1 85 ? 6.049 1.598 7.608 1.00 90.31 85 SER A C 1
ATOM 651 O O . SER A 1 85 ? 5.506 1.161 8.624 1.00 90.31 85 SER A O 1
ATOM 653 N N . GLU A 1 86 ? 6.499 2.851 7.533 1.00 91.50 86 GLU A N 1
ATOM 654 C CA . GLU A 1 86 ? 6.344 3.813 8.628 1.00 91.50 86 GLU A CA 1
ATOM 655 C C . GLU A 1 86 ? 4.876 4.158 8.892 1.00 91.50 86 GLU A C 1
ATOM 657 O O . GLU A 1 86 ? 4.432 4.137 10.042 1.00 91.50 86 GLU A O 1
ATOM 662 N N . ILE A 1 87 ? 4.109 4.456 7.839 1.00 91.94 87 ILE A N 1
ATOM 663 C CA . ILE A 1 87 ? 2.687 4.807 7.951 1.00 91.94 87 ILE A CA 1
ATOM 664 C C . ILE A 1 87 ? 1.889 3.613 8.483 1.00 91.94 87 ILE A C 1
ATOM 666 O O . ILE A 1 87 ? 1.084 3.769 9.402 1.00 91.94 87 ILE A O 1
ATOM 670 N N . PHE A 1 88 ? 2.161 2.407 7.979 1.00 89.56 88 PHE A N 1
ATOM 671 C CA . PHE A 1 88 ? 1.535 1.184 8.473 1.00 89.56 88 PHE A CA 1
ATOM 672 C C . PHE A 1 88 ? 1.893 0.905 9.937 1.00 89.56 88 PHE A C 1
ATOM 674 O O . PHE A 1 88 ? 1.018 0.547 10.723 1.00 89.56 88 PHE A O 1
ATOM 681 N N . SER A 1 89 ? 3.153 1.108 10.333 1.00 88.69 89 SER A N 1
ATOM 682 C CA . SER A 1 89 ? 3.585 0.918 11.723 1.00 88.69 89 SER A CA 1
ATOM 683 C C . SER A 1 89 ? 2.890 1.895 12.672 1.00 88.69 89 SER A C 1
ATOM 685 O O . SER A 1 89 ? 2.487 1.492 13.764 1.00 88.69 89 SER A O 1
ATOM 687 N N . LYS A 1 90 ? 2.699 3.155 12.252 1.00 89.31 90 LYS A N 1
ATOM 688 C CA . LYS A 1 90 ? 1.922 4.156 13.002 1.00 89.31 90 LYS A CA 1
ATOM 689 C C . LYS A 1 90 ? 0.468 3.712 13.145 1.00 89.31 90 LYS A C 1
ATOM 691 O O . LYS A 1 90 ? -0.008 3.590 14.267 1.00 89.31 90 LYS A O 1
ATOM 696 N N . PHE A 1 91 ? -0.183 3.355 12.036 1.00 88.81 91 PHE A N 1
ATOM 697 C CA . PHE A 1 91 ? -1.548 2.823 12.033 1.00 88.81 91 PHE A CA 1
ATOM 698 C C . PHE A 1 91 ? -1.714 1.619 12.975 1.00 88.81 91 PHE A C 1
ATOM 700 O O . PHE A 1 91 ? -2.641 1.593 13.779 1.00 88.81 91 PHE A O 1
ATOM 707 N N . TYR A 1 92 ? -0.805 0.642 12.922 1.00 83.56 92 TYR A N 1
ATOM 708 C CA . TYR A 1 92 ? -0.902 -0.571 13.735 1.00 83.56 92 TYR A CA 1
ATOM 709 C C . TYR A 1 92 ? -0.605 -0.328 15.225 1.00 83.56 92 TYR A C 1
ATOM 711 O O . TYR A 1 92 ? -1.154 -1.017 16.085 1.00 83.56 92 TYR A O 1
ATOM 719 N N . SER A 1 93 ? 0.258 0.642 15.541 1.00 86.00 93 SER A N 1
ATOM 720 C CA . SER A 1 93 ? 0.636 0.972 16.923 1.00 86.00 93 SER A CA 1
ATOM 721 C C . SER A 1 93 ? -0.368 1.896 17.617 1.00 86.00 93 SER A C 1
ATOM 723 O O . SER A 1 93 ? -0.376 1.976 18.846 1.00 86.00 93 SER A O 1
ATOM 725 N N . SER A 1 94 ? -1.210 2.597 16.854 1.00 86.25 94 SER A N 1
ATOM 726 C CA . SER A 1 94 ? -2.204 3.522 17.395 1.00 86.25 94 SER A CA 1
ATOM 727 C C . SER A 1 94 ? -3.271 2.777 18.214 1.00 86.25 94 SER A C 1
ATOM 729 O O . SER A 1 94 ? -3.974 1.922 17.667 1.00 86.25 94 SER A O 1
ATOM 731 N N . PRO A 1 95 ? -3.467 3.114 19.509 1.00 80.81 95 PRO A N 1
ATOM 732 C CA . PRO A 1 95 ? -4.433 2.433 20.379 1.00 80.81 95 PRO A CA 1
ATOM 733 C C . PRO A 1 95 ? -5.867 2.483 19.840 1.00 80.81 95 PRO A C 1
ATOM 735 O O . PRO A 1 95 ? -6.629 1.526 19.970 1.00 80.81 95 PRO A O 1
ATOM 738 N N . GLU A 1 96 ? -6.216 3.592 19.186 1.00 81.38 96 GLU A N 1
ATOM 739 C CA . GLU A 1 96 ? -7.531 3.827 18.586 1.00 81.38 96 GLU A CA 1
ATOM 740 C C . GLU A 1 96 ? -7.752 3.013 17.302 1.00 81.38 96 GLU A C 1
ATOM 742 O O . GLU A 1 96 ? -8.896 2.757 16.922 1.00 81.38 96 GLU A O 1
ATOM 747 N N . CYS A 1 97 ? -6.673 2.553 16.659 1.00 80.31 97 CYS A N 1
ATOM 748 C CA . CYS A 1 97 ? -6.666 1.809 15.396 1.00 80.31 97 CYS A CA 1
ATOM 749 C C . CYS A 1 97 ? -6.470 0.296 15.582 1.00 80.31 97 CYS A C 1
ATOM 751 O O . CYS A 1 97 ? -6.074 -0.405 14.652 1.00 80.31 97 CYS A O 1
ATOM 753 N N . LYS A 1 98 ? -6.778 -0.240 16.770 1.00 82.50 98 LYS A N 1
ATOM 754 C CA . LYS A 1 98 ? -6.682 -1.680 17.038 1.00 82.50 98 LYS A CA 1
ATOM 755 C C . LYS A 1 98 ? -7.460 -2.488 15.994 1.00 82.50 98 LYS A C 1
ATOM 757 O O . LYS A 1 98 ? -8.668 -2.315 15.844 1.00 82.50 98 LYS A O 1
ATOM 762 N N . VAL A 1 99 ? -6.773 -3.376 15.279 1.00 79.44 99 VAL A N 1
ATOM 763 C CA . VAL A 1 99 ? -7.384 -4.168 14.201 1.00 79.44 99 VAL A CA 1
ATOM 764 C C . VAL A 1 99 ? -8.302 -5.249 14.777 1.00 79.44 99 VAL A C 1
ATOM 766 O O . VAL A 1 99 ? -9.476 -5.297 14.432 1.00 79.44 99 VAL A O 1
ATOM 769 N N . ILE A 1 100 ? -7.789 -6.071 15.697 1.00 80.25 100 ILE A N 1
ATOM 770 C CA . ILE A 1 100 ? -8.500 -7.233 16.253 1.00 80.25 100 ILE A CA 1
ATOM 771 C C . ILE A 1 100 ? -9.327 -6.828 17.479 1.00 80.25 100 ILE A C 1
ATOM 773 O O . ILE A 1 100 ? -8.795 -6.228 18.421 1.00 80.25 100 ILE A O 1
ATOM 777 N N . GLY A 1 101 ? -10.603 -7.213 17.507 1.00 77.56 101 GLY A N 1
ATOM 778 C CA . GLY A 1 101 ? -11.516 -6.962 18.620 1.00 77.56 101 GLY A CA 1
ATOM 779 C C . GLY A 1 101 ? -11.986 -5.512 18.711 1.00 77.56 101 GLY A C 1
ATOM 780 O O . GLY A 1 101 ? -12.236 -5.030 19.813 1.00 77.56 101 GLY A O 1
ATOM 781 N N . SER A 1 102 ? -12.043 -4.808 17.577 1.00 83.44 102 SER A N 1
ATOM 782 C CA . SER A 1 102 ? -12.671 -3.487 17.469 1.00 83.44 102 SER A CA 1
ATOM 783 C C . SER A 1 102 ? -13.990 -3.583 16.711 1.00 83.44 102 SER A C 1
ATOM 785 O O . SER A 1 102 ? -14.152 -4.451 15.855 1.00 83.44 102 SER A O 1
ATOM 787 N N . ASP A 1 103 ? -14.896 -2.632 16.934 1.00 82.12 103 ASP A N 1
ATOM 788 C CA . ASP A 1 103 ? -16.171 -2.556 16.200 1.00 82.12 103 ASP A CA 1
ATOM 789 C C . ASP A 1 103 ? -15.978 -2.386 14.679 1.00 82.12 103 ASP A C 1
ATOM 791 O O . ASP A 1 103 ? -16.892 -2.612 13.889 1.00 82.12 103 ASP A O 1
ATOM 795 N N . LYS A 1 104 ? -14.765 -2.002 14.256 1.00 83.25 104 LYS A N 1
ATOM 796 C CA . LYS A 1 104 ? -14.369 -1.758 12.861 1.00 83.25 104 LYS A CA 1
ATOM 797 C C . LYS A 1 104 ? -13.339 -2.758 12.351 1.00 83.25 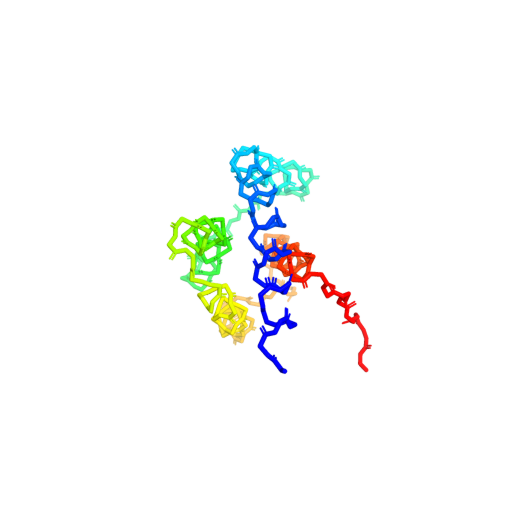104 LYS A C 1
ATOM 799 O O . LYS A 1 104 ? -12.638 -2.477 11.378 1.00 83.25 104 LYS A O 1
ATOM 804 N N . GLU A 1 105 ? -13.251 -3.921 12.990 1.00 83.56 105 GLU A N 1
ATOM 805 C CA . GLU A 1 105 ? -12.300 -4.978 12.648 1.00 83.56 105 GLU A CA 1
ATOM 806 C C . GLU A 1 105 ? -12.330 -5.312 11.152 1.00 83.56 105 GLU A C 1
ATOM 808 O O . GLU A 1 105 ? -11.285 -5.312 10.506 1.00 83.56 105 GLU A O 1
ATOM 813 N N . THR A 1 106 ? -13.518 -5.472 10.563 1.00 83.00 106 THR A N 1
ATOM 814 C CA . THR A 1 106 ? -13.681 -5.752 9.127 1.00 83.00 106 THR A CA 1
ATOM 815 C C . THR A 1 106 ? -13.048 -4.675 8.242 1.00 83.00 106 THR A C 1
ATOM 817 O O . THR A 1 106 ? -12.305 -5.001 7.320 1.00 83.00 106 THR A O 1
ATOM 820 N N . SER A 1 107 ? -13.286 -3.391 8.535 1.00 84.62 107 SER A N 1
ATOM 821 C CA . SER A 1 107 ? -12.712 -2.270 7.772 1.00 84.62 107 SER A CA 1
ATOM 822 C C . SER A 1 107 ? -11.184 -2.238 7.881 1.00 84.62 107 SER A C 1
ATOM 824 O O . SER A 1 107 ? -10.468 -2.111 6.888 1.00 84.62 107 SER A O 1
ATOM 826 N N . ARG A 1 108 ? -10.660 -2.419 9.096 1.00 85.31 108 ARG A N 1
ATOM 827 C CA . ARG A 1 108 ? -9.215 -2.380 9.362 1.00 85.31 108 ARG A CA 1
ATOM 828 C C . ARG A 1 108 ? -8.488 -3.578 8.762 1.00 85.31 108 ARG A C 1
ATOM 830 O O . ARG A 1 108 ? -7.391 -3.423 8.231 1.00 85.31 108 ARG A O 1
ATOM 837 N N . LEU A 1 109 ? -9.109 -4.757 8.776 1.00 85.12 109 LEU A N 1
ATOM 838 C CA . LEU A 1 109 ? -8.604 -5.940 8.082 1.00 85.12 109 LEU A CA 1
ATOM 839 C C . LEU A 1 109 ? -8.570 -5.738 6.566 1.00 85.12 109 LEU A C 1
ATOM 841 O O . LEU A 1 109 ? -7.600 -6.148 5.929 1.00 85.12 109 LEU A O 1
ATOM 845 N N . LEU A 1 110 ? -9.578 -5.075 5.993 1.00 84.06 110 LEU A N 1
ATOM 846 C CA . LEU A 1 110 ? -9.577 -4.708 4.576 1.00 84.06 110 LEU A CA 1
ATOM 847 C C . LEU A 1 110 ? -8.419 -3.761 4.240 1.00 84.06 110 LEU A C 1
ATOM 849 O O . LEU A 1 110 ? -7.752 -3.957 3.224 1.00 84.06 110 LEU A O 1
ATOM 853 N N . LEU A 1 111 ? -8.120 -2.794 5.113 1.00 84.31 111 LEU A N 1
ATOM 854 C CA . LEU A 1 111 ? -6.977 -1.894 4.946 1.00 84.31 111 LEU A CA 1
ATOM 855 C C . LEU A 1 111 ? -5.638 -2.654 5.010 1.00 84.31 111 LEU A C 1
ATOM 857 O O . LEU A 1 111 ? -4.761 -2.440 4.175 1.00 84.31 111 LEU A O 1
ATOM 861 N N . CYS A 1 112 ? -5.502 -3.620 5.924 1.00 86.00 112 CYS A N 1
ATOM 862 C CA . CYS A 1 112 ? -4.351 -4.526 5.967 1.00 86.00 112 CYS A CA 1
ATOM 863 C C . CYS A 1 112 ? -4.234 -5.398 4.700 1.00 86.00 112 CYS A C 1
ATOM 865 O O . CYS A 1 112 ? -3.132 -5.578 4.173 1.00 86.00 112 CYS A O 1
ATOM 867 N N . GLU A 1 113 ? -5.350 -5.933 4.187 1.00 84.19 113 GLU A N 1
ATOM 868 C CA . GLU A 1 113 ? -5.364 -6.709 2.938 1.00 84.19 113 GLU A CA 1
ATOM 869 C C . GLU A 1 113 ? -4.936 -5.834 1.750 1.00 84.19 113 GLU A C 1
ATOM 871 O O . GLU A 1 113 ? -4.119 -6.276 0.935 1.00 84.19 113 GLU A O 1
ATOM 876 N N . ALA A 1 114 ? -5.418 -4.590 1.678 1.00 83.75 114 ALA A N 1
ATOM 877 C CA . ALA A 1 114 ? -5.036 -3.622 0.654 1.00 83.75 114 ALA A CA 1
ATOM 878 C C . ALA A 1 114 ? -3.527 -3.324 0.687 1.00 83.75 114 ALA A C 1
ATOM 880 O O . ALA A 1 114 ? -2.863 -3.435 -0.347 1.00 83.75 114 ALA A O 1
ATOM 881 N N . THR A 1 115 ? -2.956 -3.074 1.870 1.00 87.19 115 THR A N 1
ATOM 882 C CA . THR A 1 115 ? -1.504 -2.899 2.047 1.00 87.19 115 THR A CA 1
ATOM 883 C C . THR A 1 115 ? -0.717 -4.104 1.535 1.00 87.19 115 THR A C 1
ATOM 885 O O . THR A 1 115 ? 0.246 -3.954 0.779 1.00 87.19 115 THR A O 1
ATOM 888 N N . ALA A 1 116 ? -1.155 -5.324 1.858 1.00 83.50 116 ALA A N 1
ATOM 889 C CA . ALA A 1 116 ? -0.505 -6.540 1.373 1.00 83.50 116 ALA A CA 1
ATOM 890 C C . ALA A 1 116 ? -0.604 -6.701 -0.157 1.00 83.50 116 ALA A C 1
ATOM 892 O O . ALA A 1 116 ? 0.329 -7.201 -0.790 1.00 83.50 116 ALA A O 1
ATOM 893 N N . VAL A 1 117 ? -1.721 -6.297 -0.774 1.00 83.44 117 VAL A N 1
ATOM 894 C CA . VAL A 1 117 ? -1.884 -6.296 -2.239 1.00 83.44 117 VAL A CA 1
ATOM 895 C C . VAL A 1 117 ? -0.904 -5.324 -2.892 1.00 83.44 117 VAL A C 1
ATOM 897 O O . VAL A 1 117 ? -0.201 -5.731 -3.819 1.00 83.44 117 VAL A O 1
ATOM 900 N N . VAL A 1 118 ? -0.828 -4.085 -2.403 1.00 84.94 118 VAL A N 1
ATOM 901 C CA . VAL A 1 118 ? 0.085 -3.061 -2.935 1.00 84.94 118 VAL A CA 1
ATOM 902 C C . VAL A 1 118 ? 1.535 -3.518 -2.809 1.00 84.94 118 VAL A C 1
ATOM 904 O O . VAL A 1 118 ? 2.267 -3.505 -3.796 1.00 84.94 118 VAL A O 1
ATOM 907 N N . MET A 1 119 ? 1.930 -4.059 -1.655 1.00 83.62 119 MET A N 1
ATOM 908 C CA . MET A 1 119 ? 3.294 -4.550 -1.456 1.00 83.62 119 MET A CA 1
ATOM 909 C C . MET A 1 119 ? 3.647 -5.708 -2.406 1.00 83.62 119 MET A C 1
ATOM 911 O O . MET A 1 119 ? 4.743 -5.760 -2.964 1.00 83.62 119 MET A O 1
ATOM 915 N N . ARG A 1 120 ? 2.704 -6.623 -2.680 1.00 81.88 120 ARG A N 1
ATOM 916 C CA . ARG A 1 120 ? 2.899 -7.674 -3.698 1.00 81.88 120 ARG A CA 1
ATOM 917 C C . ARG A 1 120 ? 3.065 -7.101 -5.104 1.00 81.88 120 ARG A C 1
ATOM 919 O O . ARG A 1 120 ? 3.826 -7.662 -5.893 1.00 81.88 120 ARG A O 1
ATOM 926 N N . LYS A 1 121 ? 2.343 -6.031 -5.445 1.00 82.12 121 LYS A N 1
ATOM 927 C CA . LYS A 1 121 ? 2.479 -5.351 -6.742 1.00 82.12 121 LYS A CA 1
ATOM 928 C C . LYS A 1 121 ? 3.830 -4.651 -6.855 1.00 82.12 121 LYS A C 1
ATOM 930 O O . LYS A 1 121 ? 4.488 -4.822 -7.873 1.00 82.12 121 LYS A O 1
ATOM 935 N N . TYR A 1 122 ? 4.273 -3.978 -5.796 1.00 86.25 122 TYR A N 1
ATOM 936 C CA . TYR A 1 122 ? 5.610 -3.395 -5.696 1.00 86.25 122 TYR A CA 1
ATOM 937 C C . TYR A 1 122 ? 6.721 -4.435 -5.923 1.00 86.25 122 TYR A C 1
ATOM 939 O O . TYR A 1 122 ? 7.591 -4.244 -6.768 1.00 86.25 122 TYR A O 1
ATOM 947 N N . PHE A 1 123 ? 6.672 -5.587 -5.247 1.00 82.81 123 PHE A N 1
ATOM 948 C CA . PHE A 1 123 ? 7.690 -6.624 -5.451 1.00 82.81 123 PHE A CA 1
ATOM 949 C C . PHE A 1 123 ? 7.658 -7.221 -6.863 1.00 82.81 123 PHE A C 1
ATOM 951 O O . PHE A 1 123 ? 8.715 -7.422 -7.460 1.00 82.81 123 PHE A O 1
ATOM 958 N N . ASN A 1 124 ? 6.467 -7.435 -7.434 1.00 82.38 124 ASN A N 1
ATOM 959 C CA . ASN A 1 124 ? 6.342 -7.870 -8.829 1.00 82.38 124 ASN A CA 1
ATOM 960 C C . ASN A 1 124 ? 6.912 -6.843 -9.815 1.00 82.38 124 ASN A C 1
ATOM 962 O O . ASN A 1 124 ? 7.561 -7.241 -10.780 1.00 82.38 124 ASN A O 1
ATOM 966 N N . LEU A 1 125 ? 6.710 -5.544 -9.567 1.00 79.06 125 LEU A N 1
ATOM 967 C CA . LEU A 1 125 ? 7.289 -4.464 -10.370 1.00 79.06 125 LEU A CA 1
ATOM 968 C C . LEU A 1 125 ? 8.819 -4.559 -10.407 1.00 79.06 125 LEU A C 1
ATOM 970 O O . LEU A 1 125 ? 9.420 -4.451 -11.472 1.00 79.06 125 LEU A O 1
ATOM 974 N N . LEU A 1 126 ? 9.444 -4.840 -9.265 1.00 80.19 126 LEU A N 1
ATOM 975 C CA . LEU A 1 126 ? 10.893 -5.025 -9.175 1.00 80.19 126 LEU A CA 1
ATOM 976 C C . LEU A 1 126 ? 11.384 -6.404 -9.647 1.00 80.19 126 LEU A C 1
ATOM 978 O O . LEU A 1 126 ? 12.590 -6.639 -9.694 1.00 80.19 126 LEU A O 1
ATOM 982 N N . GLY A 1 127 ? 10.481 -7.333 -9.976 1.00 80.75 127 GLY A N 1
ATOM 983 C CA . GLY A 1 127 ? 10.832 -8.717 -10.304 1.00 80.75 127 GLY A CA 1
ATOM 984 C C . GLY A 1 127 ? 11.354 -9.524 -9.108 1.00 80.75 127 GLY A C 1
ATOM 985 O O . GLY A 1 127 ? 12.074 -10.505 -9.292 1.00 80.75 127 GLY A O 1
ATOM 986 N N . ILE A 1 128 ? 11.012 -9.117 -7.884 1.00 81.75 128 ILE A N 1
ATOM 987 C CA . ILE A 1 128 ? 11.410 -9.779 -6.639 1.00 81.75 128 ILE A CA 1
ATOM 988 C C . ILE A 1 128 ? 10.271 -10.693 -6.181 1.00 81.75 128 ILE A C 1
ATOM 990 O O . ILE A 1 128 ? 9.106 -10.299 -6.163 1.00 81.75 128 ILE A O 1
ATOM 994 N N . THR A 1 129 ? 10.597 -11.920 -5.769 1.00 80.12 129 THR A N 1
ATOM 995 C CA . THR A 1 129 ? 9.611 -12.814 -5.145 1.00 80.12 129 THR A CA 1
ATOM 996 C C . THR A 1 129 ? 9.545 -12.523 -3.642 1.00 80.12 129 THR A C 1
ATOM 998 O O . THR A 1 129 ? 10.561 -12.687 -2.965 1.00 80.12 129 THR A O 1
ATOM 1001 N N . PRO A 1 130 ? 8.395 -12.082 -3.099 1.00 73.62 130 PRO A N 1
ATOM 1002 C CA . PRO A 1 130 ? 8.266 -11.805 -1.673 1.00 73.62 130 PRO A CA 1
ATOM 1003 C C . PRO A 1 130 ? 8.390 -13.086 -0.839 1.00 73.62 130 PRO A C 1
ATOM 1005 O O . PRO A 1 130 ? 7.836 -14.129 -1.189 1.00 73.62 130 PRO A O 1
ATOM 1008 N N . VAL A 1 131 ? 9.079 -12.986 0.297 1.00 78.56 131 VAL A N 1
ATOM 1009 C CA . VAL A 1 131 ? 9.194 -14.061 1.287 1.00 78.56 131 VAL A CA 1
ATOM 1010 C C . VAL A 1 131 ? 8.117 -13.855 2.353 1.00 78.56 131 VAL A C 1
ATOM 1012 O O . VAL A 1 131 ? 8.062 -12.808 2.989 1.00 78.56 131 VAL A O 1
ATOM 1015 N N . TYR A 1 132 ? 7.241 -14.843 2.540 1.00 67.88 132 TYR A N 1
ATOM 1016 C CA . TYR A 1 132 ? 6.091 -14.738 3.455 1.00 67.88 132 TYR A CA 1
ATOM 1017 C C . TYR A 1 132 ? 6.379 -15.226 4.883 1.00 67.88 132 TYR A C 1
ATOM 1019 O O . TYR A 1 132 ? 5.569 -15.006 5.780 1.00 67.88 132 TYR A O 1
ATOM 1027 N N . LYS A 1 133 ? 7.509 -15.908 5.092 1.00 49.53 133 LYS A N 1
ATOM 1028 C CA . LYS A 1 133 ? 7.984 -16.411 6.386 1.00 49.53 133 LYS A CA 1
ATOM 1029 C C . LYS A 1 133 ? 9.503 -16.272 6.431 1.00 49.53 133 LYS A C 1
ATOM 1031 O O . LYS A 1 133 ? 10.164 -16.804 5.542 1.00 49.53 133 LYS A O 1
ATOM 1036 N N . ILE A 1 134 ? 10.008 -15.555 7.432 1.00 39.09 134 ILE A N 1
ATOM 1037 C CA . ILE A 1 134 ? 11.432 -15.498 7.790 1.00 39.09 134 ILE A CA 1
ATOM 1038 C C . ILE A 1 134 ? 11.654 -16.455 8.954 1.00 39.09 134 ILE A C 1
ATOM 1040 O O . ILE A 1 134 ? 10.790 -16.455 9.862 1.00 39.09 134 ILE A O 1
#

Foldseek 3Di:
DVVVVVVLLVVLLVLLVVVLVVLVVCVVVVCVVLVVVLVVQDDADQDDPLSVVLVVLLNCLSVQSNCCNVVVPVVSLVVSVVVNVVSVVCLCPDPVNPCPPDPCVSNSVSSVVSSVVSVCVSCVSVVHDDDPDD

Organism: Gossypium darwinii (NCBI:txid34276)

InterPro domains:
  IPR001278 Arginine-tRNA ligase [PTHR11956] (41-134)
  IPR008909 DALR anticodon binding [PF05746] (41-133)
  IPR008909 DALR anticodon binding [SM00836] (29-134)
  IPR009080 Aminoacyl-tRNA synthetase, class Ia, anticodon-binding [SSF47323] (37-133)

Sequence (134 aa):
MVMRSMLCFTKLVAQALDVVNCVKASSSLLFLAVESRLTAKGTLVLEHKDERDLGLHLLQFAEVVEEACTNLLPNVVCDYPNNLSEIFSKFYSSPECKVIGSDKETSRLLLCEATAVVMRKYFNLLGITPVYKI

Radius of gyration: 16.47 Å; chains: 1; bounding box: 49×28×41 Å